Protein AF-A0A398D1C0-F1 (afdb_monomer_lite)

pLDDT: mean 80.98, std 20.48, range [36.06, 98.31]

Organism: NCBI:txid2290917

Secondary structure (DSSP, 8-state):
-------------------------------PPPPPEEPP--HHHHHHHHHHHHTTS-GGGG-HHHHHHHIIIIIS---EEEEEEEEEETTEEEEEEEETTS-EEEEEEE-SS-SSTTSPPEEEEEEEEPP-

Sequence (132 aa):
MQRHRTGWILLLVVLAAAVMCTGCGTNAFDAASPAWIQVPIDSAKMSALQTEVDDGHRPGELDPEQVTGDFLVYDLAIPVSNMQDKKQRNGQSDVTVSLQDGRTVQLVLVQPVRKDSTGIWCVQKYRFLTKQ

Foldseek 3Di:
DDDDDDPPDDDDDDDDDDDDPDDPPPPPPPPPWFDKDFDDDDLVVQVVVLVCVVVVPPVLQLPVVSQVQCCCCPVVVFHFDDWDDWDDDQQKIWTWGQGPVRKIKIWIKGQSPDRDSSGGIHTGIMGIGDDD

Structure (mmCIF, N/CA/C/O backbone):
data_AF-A0A398D1C0-F1
#
_entry.id   AF-A0A398D1C0-F1
#
loop_
_atom_site.group_PDB
_atom_site.id
_atom_site.type_symbol
_atom_site.label_atom_id
_atom_site.label_alt_id
_atom_site.label_comp_id
_atom_site.label_asym_id
_atom_site.label_entity_id
_atom_site.label_seq_id
_ato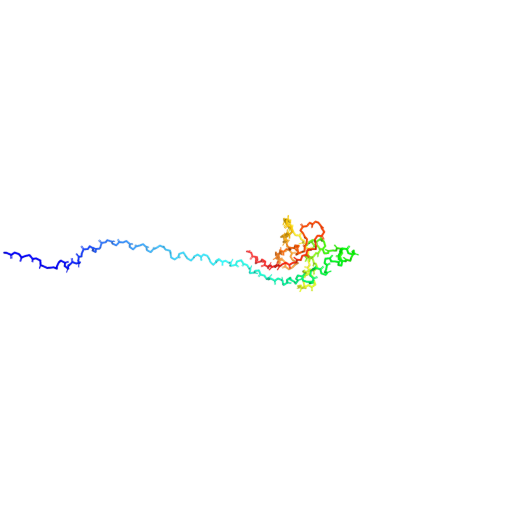m_site.pdbx_PDB_ins_code
_atom_site.Cartn_x
_atom_site.Cartn_y
_atom_site.Cartn_z
_atom_site.occupancy
_atom_site.B_iso_or_equiv
_atom_site.auth_seq_id
_atom_site.auth_comp_id
_atom_site.auth_asym_id
_atom_site.auth_atom_id
_atom_site.pdbx_PDB_model_num
ATOM 1 N N . MET A 1 1 ? 17.472 77.373 49.012 1.00 36.06 1 MET A N 1
ATOM 2 C CA . MET A 1 1 ? 18.471 77.019 47.980 1.00 36.06 1 MET A CA 1
ATOM 3 C C . MET A 1 1 ? 18.398 75.519 47.713 1.00 36.06 1 MET A C 1
ATOM 5 O O . MET A 1 1 ? 18.445 74.775 48.676 1.00 36.06 1 MET A O 1
ATOM 9 N N . GLN A 1 2 ? 18.230 75.143 46.434 1.00 39.78 2 GLN A N 1
ATOM 10 C CA . GLN A 1 2 ? 18.659 73.898 45.749 1.00 39.78 2 GLN A CA 1
ATOM 11 C C . GLN A 1 2 ? 18.356 72.541 46.439 1.00 39.78 2 GLN A C 1
ATOM 13 O O . GLN A 1 2 ? 18.968 72.198 47.436 1.00 39.78 2 GLN A O 1
ATOM 18 N N . ARG A 1 3 ? 17.314 71.798 46.034 1.00 41.56 3 ARG A N 1
ATOM 19 C CA . ARG A 1 3 ? 17.147 70.899 44.857 1.00 41.56 3 ARG A CA 1
ATOM 20 C C . ARG A 1 3 ? 17.638 69.449 45.070 1.00 41.56 3 ARG A C 1
ATOM 22 O O . ARG A 1 3 ? 18.812 69.206 45.293 1.00 41.56 3 ARG A O 1
ATOM 29 N N . HIS A 1 4 ? 16.693 68.536 44.805 1.00 42.94 4 HIS A N 1
ATOM 30 C CA . HIS A 1 4 ? 16.787 67.096 44.521 1.00 42.94 4 HIS A CA 1
ATOM 31 C C . HIS A 1 4 ? 17.160 66.131 45.655 1.00 42.94 4 HIS A C 1
ATOM 33 O O . HIS A 1 4 ? 18.310 66.061 46.069 1.00 42.94 4 HIS A O 1
ATOM 39 N N . ARG A 1 5 ? 16.227 65.212 45.959 1.00 48.16 5 ARG A N 1
ATOM 40 C CA . ARG A 1 5 ? 16.377 63.784 45.621 1.00 48.16 5 ARG A CA 1
ATOM 41 C C . ARG A 1 5 ? 15.097 62.976 45.887 1.00 48.16 5 ARG A C 1
ATOM 43 O O . ARG A 1 5 ? 14.369 63.236 46.834 1.00 48.16 5 ARG A O 1
ATOM 50 N N . THR A 1 6 ? 14.887 61.993 45.006 1.00 51.03 6 THR A N 1
ATOM 51 C CA . THR A 1 6 ? 14.124 60.743 45.203 1.00 51.03 6 THR A CA 1
ATOM 52 C C . THR A 1 6 ? 12.607 60.831 45.407 1.00 51.03 6 THR A C 1
ATOM 54 O O . THR A 1 6 ? 12.088 60.621 46.496 1.00 51.03 6 THR A O 1
ATOM 57 N N . GLY A 1 7 ? 11.890 61.019 44.291 1.00 42.47 7 GLY A N 1
ATOM 58 C CA . GLY A 1 7 ? 10.501 60.579 44.137 1.00 42.47 7 GLY A CA 1
ATOM 59 C C . GLY A 1 7 ? 10.456 59.059 43.976 1.00 42.47 7 GLY A C 1
ATOM 60 O O . GLY A 1 7 ? 10.594 58.539 42.873 1.00 42.47 7 GLY A O 1
ATOM 61 N N . TRP A 1 8 ? 10.326 58.367 45.104 1.00 52.38 8 TRP A N 1
ATOM 62 C CA . TRP A 1 8 ? 10.168 56.918 45.225 1.00 52.38 8 TRP A CA 1
ATOM 63 C C . TRP A 1 8 ? 8.950 56.659 46.113 1.00 52.38 8 TRP A C 1
ATOM 65 O O . TRP A 1 8 ? 9.085 56.251 47.256 1.00 52.38 8 TRP A O 1
ATOM 75 N N . ILE A 1 9 ? 7.750 56.970 45.619 1.00 52.75 9 ILE A N 1
ATOM 76 C CA . ILE A 1 9 ? 6.503 56.488 46.227 1.00 52.75 9 ILE A CA 1
ATOM 77 C C . ILE A 1 9 ? 5.560 56.081 45.091 1.00 52.75 9 ILE A C 1
ATOM 79 O O . ILE A 1 9 ? 4.697 56.829 44.645 1.00 52.75 9 ILE A O 1
ATOM 83 N N . LEU A 1 10 ? 5.802 54.867 44.595 1.00 50.81 10 LEU A N 1
ATOM 84 C CA . LEU A 1 10 ? 4.769 53.976 44.077 1.00 50.81 10 LEU A CA 1
ATOM 85 C C . LEU A 1 10 ? 3.765 53.739 45.210 1.00 50.81 10 LEU A C 1
ATOM 87 O O . LEU A 1 10 ? 4.118 53.069 46.175 1.00 50.81 10 LEU A O 1
ATOM 91 N N . LEU A 1 11 ? 2.544 54.267 45.121 1.00 44.59 11 LEU A N 1
ATOM 92 C CA . LEU A 1 11 ? 1.418 53.763 45.910 1.00 44.59 11 LEU A CA 1
ATOM 93 C C . LEU A 1 11 ? 0.082 54.246 45.318 1.00 44.59 11 LEU A C 1
ATOM 95 O O . LEU A 1 11 ? -0.081 55.429 45.045 1.00 44.59 11 LEU A O 1
ATOM 99 N N . LEU A 1 12 ? -0.876 53.317 45.239 1.00 46.41 12 LEU A N 1
ATOM 100 C CA . LEU A 1 12 ? -2.331 53.530 45.165 1.00 46.41 12 LEU A CA 1
ATOM 101 C C . LEU A 1 12 ? -2.959 53.853 43.801 1.00 46.41 12 LEU A C 1
ATOM 103 O O . LEU A 1 12 ? -3.392 54.973 43.567 1.00 46.41 12 LEU A O 1
ATOM 107 N N . VAL A 1 13 ? -3.218 52.809 43.005 1.00 46.25 13 VAL A N 1
ATOM 108 C CA . VAL A 1 13 ? -4.586 52.570 42.503 1.00 46.25 13 VAL A CA 1
ATOM 109 C C . VAL A 1 13 ? -4.863 51.068 42.596 1.00 46.25 13 VAL A C 1
ATOM 111 O O . VAL A 1 13 ? -4.481 50.281 41.736 1.00 46.25 13 VAL A O 1
ATOM 114 N N . VAL A 1 14 ? -5.482 50.672 43.704 1.00 52.16 14 VAL A N 1
ATOM 115 C CA . VAL A 1 14 ? -6.111 49.363 43.897 1.00 52.16 14 VAL A CA 1
ATOM 116 C C . VAL A 1 14 ? -7.620 49.581 43.777 1.00 52.16 14 VAL A C 1
ATOM 118 O O . VAL A 1 14 ? -8.120 50.611 44.224 1.00 52.16 14 VAL A O 1
ATOM 121 N N . LEU A 1 15 ? -8.311 48.552 43.276 1.00 42.22 15 LEU A N 1
ATOM 122 C CA . LEU A 1 15 ? -9.726 48.226 43.502 1.00 42.22 15 LEU A CA 1
ATOM 123 C C . LEU A 1 15 ? -10.746 48.649 42.421 1.00 42.22 15 LEU A C 1
ATOM 125 O O . LEU A 1 15 ? -11.337 49.720 42.478 1.00 42.22 15 LEU A O 1
ATOM 129 N N . ALA A 1 16 ? -11.087 47.703 41.542 1.00 49.88 16 ALA A N 1
ATOM 130 C CA . ALA A 1 16 ? -12.488 47.342 41.308 1.00 49.88 16 ALA A CA 1
ATOM 131 C C . ALA A 1 16 ? -12.570 45.882 40.838 1.00 49.88 16 ALA A C 1
ATOM 133 O O . ALA A 1 16 ? -12.030 45.502 39.803 1.00 49.88 16 ALA A O 1
ATOM 134 N N . ALA A 1 17 ? -13.203 45.061 41.668 1.00 49.31 17 ALA A N 1
ATOM 135 C CA . ALA A 1 17 ? -13.400 43.639 41.478 1.00 49.31 17 ALA A CA 1
ATOM 136 C C . ALA A 1 17 ? -14.484 43.347 40.431 1.00 49.31 17 ALA A C 1
ATOM 138 O O . ALA A 1 17 ? -15.555 43.947 40.461 1.00 49.31 17 ALA A O 1
ATOM 139 N N . ALA A 1 18 ? -14.246 42.337 39.597 1.00 50.94 18 ALA A N 1
ATOM 140 C CA . ALA A 1 18 ? -15.304 41.532 38.999 1.00 50.94 18 ALA A CA 1
ATOM 141 C C . ALA A 1 18 ? -14.814 40.084 38.917 1.00 50.94 18 ALA A C 1
ATOM 143 O O . ALA A 1 18 ? -14.199 39.646 37.948 1.00 50.94 18 ALA A O 1
ATOM 144 N N . VAL A 1 19 ? -15.066 39.357 40.003 1.00 56.75 19 VAL A N 1
ATOM 145 C CA . VAL A 1 19 ? -15.106 37.898 40.017 1.00 56.75 19 VAL A CA 1
ATOM 146 C C . VAL A 1 19 ? -16.253 37.486 39.096 1.00 56.75 19 VAL A C 1
ATOM 148 O O . VAL A 1 19 ? -17.417 37.663 39.440 1.00 56.75 19 VAL A O 1
ATOM 151 N N . MET A 1 20 ? -15.927 36.938 37.930 1.00 52.44 20 MET A N 1
ATOM 152 C CA . MET A 1 20 ? -16.833 36.071 37.186 1.00 52.44 20 MET A CA 1
ATOM 153 C C . MET A 1 20 ? -16.149 34.721 37.021 1.00 52.44 20 MET A C 1
ATOM 155 O O . MET A 1 20 ? -15.382 34.477 36.095 1.00 52.44 20 MET A O 1
ATOM 159 N N . CYS A 1 21 ? -16.428 33.841 37.982 1.00 50.62 21 CYS A N 1
ATOM 160 C CA . CYS A 1 21 ? -16.354 32.407 37.779 1.00 50.62 21 CYS A CA 1
ATOM 161 C C . CYS A 1 21 ? -17.331 32.064 36.652 1.00 50.62 21 CYS A C 1
ATOM 163 O O . CYS A 1 21 ? -18.545 32.075 36.854 1.00 50.62 21 CYS A O 1
ATOM 165 N N . THR A 1 22 ? -16.829 31.781 35.458 1.00 57.19 22 THR A N 1
ATOM 166 C CA . THR A 1 22 ? -17.652 31.175 34.413 1.00 57.19 22 THR A CA 1
ATOM 167 C C . THR A 1 22 ? -16.814 30.154 33.673 1.00 57.19 22 THR A C 1
ATOM 169 O O . THR A 1 22 ? -16.000 30.482 32.821 1.00 57.19 22 THR A O 1
ATOM 172 N N . GLY A 1 23 ? -17.026 28.902 34.069 1.00 45.28 23 GLY A N 1
ATOM 173 C CA . GLY A 1 23 ? -16.687 27.726 33.291 1.00 45.28 23 GLY A CA 1
ATOM 174 C C . GLY A 1 23 ? -15.208 27.368 33.276 1.00 45.28 23 GLY A C 1
ATOM 175 O O . GLY A 1 23 ? -14.476 27.758 32.373 1.00 45.28 23 GLY A O 1
ATOM 176 N N . CYS A 1 24 ? -14.826 26.420 34.136 1.00 45.03 24 CYS A N 1
ATOM 177 C CA . CYS A 1 24 ? -14.080 25.283 33.606 1.00 45.03 24 CYS A CA 1
ATOM 178 C C . CYS A 1 24 ? -14.947 24.675 32.497 1.00 45.03 24 CYS A C 1
ATOM 180 O O . CYS A 1 24 ? -15.753 23.780 32.747 1.00 45.03 24 CYS A O 1
ATOM 182 N N . GLY A 1 25 ? -14.827 25.208 31.282 1.00 41.97 25 GLY A N 1
ATOM 183 C CA . GLY A 1 25 ? -15.083 24.431 30.092 1.00 41.97 25 GLY A CA 1
ATOM 184 C C . GLY A 1 25 ? -14.075 23.303 30.160 1.00 41.97 25 GLY A C 1
ATOM 185 O O . GLY A 1 25 ? -12.915 23.471 29.790 1.00 41.97 25 GLY A O 1
ATOM 186 N N . THR A 1 26 ? -14.490 22.173 30.725 1.00 45.09 26 THR A N 1
ATOM 187 C CA . THR A 1 26 ? -13.948 20.893 30.315 1.00 45.09 26 THR A CA 1
ATOM 188 C C . THR A 1 26 ? -14.217 20.860 28.823 1.00 45.09 26 THR A C 1
ATOM 190 O O . THR A 1 26 ? -15.310 20.526 28.373 1.00 45.09 26 THR A O 1
ATOM 193 N N . ASN A 1 27 ? -13.236 21.340 28.052 1.00 44.41 27 ASN A N 1
ATOM 194 C CA . ASN A 1 27 ? -13.151 20.992 26.655 1.00 44.41 27 ASN A CA 1
ATOM 195 C C . ASN A 1 27 ? -13.324 19.487 26.668 1.00 44.41 27 ASN A C 1
ATOM 197 O O . ASN A 1 27 ? -12.624 18.787 27.414 1.00 44.41 27 ASN A O 1
ATOM 201 N N . ALA A 1 28 ? -14.381 19.062 25.979 1.00 43.94 28 ALA A N 1
ATOM 202 C CA . ALA A 1 28 ? -14.674 17.678 25.715 1.00 43.94 28 ALA A CA 1
ATOM 203 C C . ALA A 1 28 ? -13.343 16.955 25.559 1.00 43.94 28 ALA A C 1
ATOM 205 O O . ALA A 1 28 ? -12.443 17.488 24.911 1.00 43.94 28 ALA A O 1
ATOM 206 N N . PHE A 1 29 ? -13.202 15.802 26.209 1.00 41.91 29 PHE A N 1
ATOM 207 C CA . PHE A 1 29 ? -12.164 14.858 25.844 1.00 41.91 29 PHE A CA 1
ATOM 208 C C . PHE A 1 29 ? -12.158 14.798 24.319 1.00 41.91 29 PHE A C 1
ATOM 210 O O . PHE A 1 29 ? -13.063 14.212 23.723 1.00 41.91 29 PHE A O 1
ATOM 217 N N . ASP A 1 30 ? -11.193 15.485 23.705 1.00 45.25 30 ASP A N 1
ATOM 218 C CA . ASP A 1 30 ? -10.869 15.329 22.309 1.00 45.25 30 ASP A CA 1
ATOM 219 C C . ASP A 1 30 ? -10.550 13.848 22.232 1.00 45.25 30 ASP A C 1
ATOM 221 O O . ASP A 1 30 ? -9.526 13.395 22.753 1.00 45.25 30 ASP A O 1
ATOM 225 N N . ALA A 1 31 ? -11.496 13.063 21.717 1.00 53.31 31 ALA A N 1
ATOM 226 C CA . ALA A 1 31 ? -11.261 11.672 21.413 1.00 53.31 31 ALA A CA 1
ATOM 227 C C . ALA A 1 31 ? -10.146 11.703 20.373 1.00 53.31 31 ALA A C 1
ATOM 229 O O . ALA A 1 31 ? -10.393 11.943 19.189 1.00 53.31 31 ALA A O 1
ATOM 230 N N . ALA A 1 32 ? -8.903 11.610 20.854 1.00 61.38 32 ALA A N 1
ATOM 231 C CA . ALA A 1 32 ? -7.717 11.740 20.041 1.00 61.38 32 ALA A CA 1
ATOM 232 C C . ALA A 1 32 ? -7.895 10.779 18.874 1.00 61.38 32 ALA A C 1
ATOM 234 O O . ALA A 1 32 ? -8.103 9.580 19.078 1.00 61.38 32 ALA A O 1
ATOM 235 N N . SER A 1 33 ? -7.908 11.325 17.655 1.00 63.25 33 SER A N 1
ATOM 236 C CA . SER A 1 33 ? -8.059 10.502 16.464 1.00 63.25 33 SER A CA 1
ATOM 237 C C . SER A 1 33 ? -7.033 9.370 16.538 1.00 63.25 33 SER A C 1
ATOM 239 O O . SER A 1 33 ? -5.863 9.653 16.814 1.00 63.25 33 SER A O 1
ATOM 241 N N . PRO A 1 34 ? -7.444 8.112 16.314 1.00 77.88 34 PRO A N 1
ATOM 242 C CA . PRO A 1 34 ? -6.562 6.970 16.487 1.00 77.88 34 PRO A CA 1
ATOM 243 C C . PRO A 1 34 ? -5.270 7.163 15.689 1.00 77.88 34 PRO A C 1
ATOM 245 O O . PRO A 1 34 ? -5.291 7.620 14.537 1.00 77.88 34 PRO A O 1
ATOM 248 N N . ALA A 1 35 ? -4.146 6.873 16.347 1.00 88.38 35 ALA A N 1
ATOM 249 C CA . ALA A 1 35 ? -2.818 7.135 15.816 1.00 88.38 35 ALA A CA 1
ATOM 250 C C . ALA A 1 35 ? -2.546 6.299 14.557 1.00 88.38 35 ALA A C 1
ATOM 252 O O . ALA A 1 35 ? -2.969 5.149 14.442 1.00 88.38 35 ALA A O 1
ATOM 253 N N . TRP A 1 36 ? -1.814 6.889 13.612 1.00 95.38 36 TRP A N 1
ATOM 254 C CA . TRP A 1 36 ? -1.383 6.202 12.399 1.00 95.38 36 TRP A CA 1
ATOM 255 C C . TRP A 1 36 ? -0.239 5.236 12.693 1.00 95.38 36 TRP A C 1
ATOM 257 O O . TRP A 1 36 ? 0.812 5.649 13.183 1.00 95.38 36 TRP A O 1
ATOM 267 N N . ILE A 1 37 ? -0.408 3.979 12.298 1.00 96.19 37 ILE A N 1
ATOM 268 C CA . ILE A 1 37 ? 0.636 2.957 12.325 1.00 96.19 37 ILE A CA 1
ATOM 269 C C . ILE A 1 37 ? 1.391 3.034 10.998 1.00 96.19 37 ILE A C 1
ATOM 271 O O . ILE A 1 37 ? 0.781 2.915 9.936 1.00 96.19 37 ILE A O 1
ATOM 275 N N . GLN A 1 38 ? 2.702 3.284 11.053 1.00 97.25 38 GLN A N 1
ATOM 276 C CA . GLN A 1 38 ? 3.555 3.350 9.862 1.00 97.25 38 GLN A CA 1
ATOM 277 C C . GLN A 1 38 ? 3.987 1.948 9.432 1.00 97.25 38 GLN A C 1
ATOM 279 O O . GLN A 1 38 ? 4.373 1.133 10.268 1.00 97.25 38 GLN A O 1
ATOM 284 N N . VAL A 1 39 ? 3.974 1.705 8.126 1.00 96.94 39 VAL A N 1
ATOM 285 C CA . VAL A 1 39 ? 4.520 0.501 7.501 1.00 96.94 39 VAL A CA 1
ATOM 286 C C . VAL A 1 39 ? 5.866 0.882 6.874 1.00 96.94 39 VAL A C 1
ATOM 288 O O . VAL A 1 39 ? 5.908 1.787 6.036 1.00 96.94 39 VAL A O 1
ATOM 291 N N . PRO A 1 40 ? 6.987 0.267 7.292 1.00 95.62 40 PRO A N 1
ATOM 292 C CA . PRO A 1 40 ? 8.291 0.570 6.716 1.00 95.62 40 PRO A CA 1
ATOM 293 C C . PRO A 1 40 ? 8.340 0.239 5.221 1.00 95.62 40 PRO A C 1
ATOM 295 O O . PRO A 1 40 ? 8.051 -0.886 4.823 1.00 95.62 40 PRO A O 1
ATOM 298 N N . ILE A 1 41 ? 8.765 1.206 4.404 1.00 95.62 41 ILE A N 1
ATOM 299 C CA . ILE A 1 41 ? 8.985 1.024 2.965 1.00 95.62 41 ILE A CA 1
ATOM 300 C C . ILE A 1 41 ? 10.490 1.041 2.696 1.00 95.62 41 ILE A C 1
ATOM 302 O O . ILE A 1 41 ? 11.154 2.064 2.866 1.00 95.62 41 ILE A O 1
ATOM 306 N N . ASP A 1 42 ? 11.018 -0.097 2.259 1.00 97.12 42 ASP A N 1
ATOM 307 C CA . ASP A 1 42 ? 12.415 -0.253 1.857 1.00 97.12 42 ASP A CA 1
ATOM 308 C C . ASP A 1 42 ? 12.561 0.055 0.362 1.00 97.12 42 ASP A C 1
ATOM 310 O O . ASP A 1 42 ? 12.055 -0.679 -0.488 1.00 97.12 42 ASP A O 1
ATOM 314 N N . SER A 1 43 ? 13.249 1.148 0.029 1.00 93.69 43 SER A N 1
ATOM 315 C CA . SER A 1 43 ? 13.372 1.620 -1.355 1.00 93.69 43 SER A CA 1
ATOM 316 C C . SER A 1 43 ? 14.066 0.618 -2.281 1.00 93.69 43 SER A C 1
ATOM 318 O O . SER A 1 43 ? 13.690 0.522 -3.453 1.00 93.69 43 SER A O 1
ATOM 320 N N . ALA A 1 44 ? 15.038 -0.150 -1.781 1.00 96.31 44 ALA A N 1
ATOM 321 C CA . ALA A 1 44 ? 15.732 -1.157 -2.573 1.00 96.31 44 ALA A CA 1
ATOM 322 C C . ALA A 1 44 ? 14.798 -2.331 -2.887 1.00 96.31 44 ALA A C 1
ATOM 324 O O . ALA A 1 44 ? 14.703 -2.746 -4.042 1.00 96.31 44 ALA A O 1
ATOM 325 N N . LYS A 1 45 ? 14.038 -2.805 -1.890 1.00 97.31 45 LYS A N 1
ATOM 326 C CA . LYS A 1 45 ? 13.031 -3.857 -2.101 1.00 97.31 45 LYS A CA 1
ATOM 327 C C . LYS A 1 45 ? 11.929 -3.412 -3.054 1.00 97.31 45 LYS A C 1
ATOM 329 O O . LYS A 1 45 ? 11.537 -4.185 -3.917 1.00 97.31 45 LYS A O 1
ATOM 334 N N . MET A 1 46 ? 11.453 -2.173 -2.935 1.00 97.38 46 MET A N 1
ATOM 335 C CA . MET A 1 46 ? 10.410 -1.658 -3.828 1.00 97.38 46 MET A CA 1
ATOM 336 C C . MET A 1 46 ? 10.907 -1.492 -5.262 1.00 97.38 46 MET A C 1
ATOM 338 O O . MET A 1 46 ? 10.156 -1.728 -6.201 1.00 97.38 46 MET A O 1
ATOM 342 N N . SER A 1 47 ? 12.179 -1.132 -5.445 1.00 97.81 47 SER A N 1
ATOM 343 C CA . SER A 1 47 ? 12.780 -1.071 -6.781 1.00 97.81 47 SER A CA 1
ATOM 344 C C . SER A 1 47 ? 12.870 -2.460 -7.415 1.00 97.81 47 SER A C 1
ATOM 346 O O . SER A 1 47 ? 12.533 -2.612 -8.583 1.00 97.81 4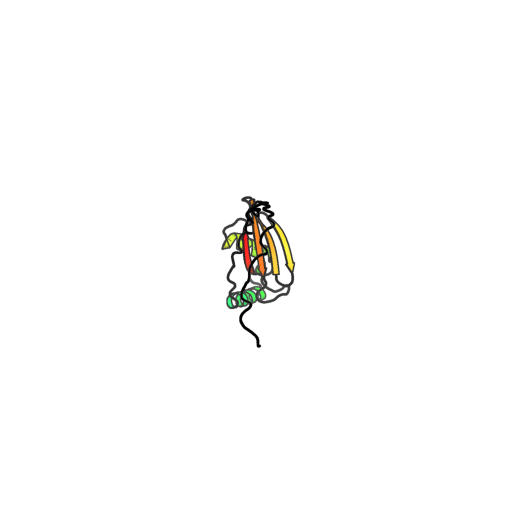7 SER A O 1
ATOM 348 N N . ALA A 1 48 ? 13.266 -3.479 -6.643 1.00 97.69 48 ALA A N 1
ATOM 349 C CA . ALA A 1 48 ? 13.274 -4.864 -7.114 1.00 97.69 48 ALA A CA 1
ATOM 350 C C . ALA A 1 48 ? 11.858 -5.361 -7.454 1.00 97.69 48 ALA A C 1
ATOM 352 O O . ALA A 1 48 ? 11.654 -5.939 -8.517 1.00 97.69 48 ALA A O 1
ATOM 353 N N . LEU A 1 49 ? 10.875 -5.059 -6.600 1.00 97.69 49 LEU A N 1
ATOM 354 C CA . LEU A 1 49 ? 9.473 -5.395 -6.842 1.00 97.69 49 LEU A CA 1
ATOM 355 C C . LEU A 1 49 ? 8.923 -4.719 -8.106 1.00 97.69 49 LEU A C 1
ATOM 357 O O . LEU A 1 49 ? 8.212 -5.352 -8.878 1.00 97.69 49 LEU A O 1
ATOM 361 N N . GLN A 1 50 ? 9.280 -3.457 -8.356 1.00 98.31 50 GLN A N 1
ATOM 362 C CA . GLN A 1 50 ? 8.906 -2.775 -9.595 1.00 98.31 50 GLN A CA 1
ATOM 363 C C . GLN A 1 50 ? 9.453 -3.517 -10.822 1.00 98.31 50 GLN A C 1
ATOM 365 O O . GLN A 1 50 ? 8.714 -3.687 -11.784 1.00 98.31 50 GLN A O 1
ATOM 370 N N . THR A 1 51 ? 10.702 -3.993 -10.784 1.00 98.25 51 THR A N 1
ATOM 371 C CA . THR A 1 51 ? 11.281 -4.790 -11.880 1.00 98.25 51 THR A CA 1
ATOM 372 C C . THR A 1 51 ? 10.528 -6.103 -12.086 1.00 98.25 51 THR A C 1
ATOM 374 O O . THR A 1 51 ? 10.199 -6.438 -13.218 1.00 98.25 51 THR A O 1
ATOM 377 N N . GLU A 1 52 ? 10.192 -6.826 -11.012 1.00 98.12 52 GLU A N 1
ATOM 378 C CA . GLU A 1 52 ? 9.400 -8.062 -11.117 1.00 98.12 52 GLU A CA 1
ATOM 379 C C . GLU A 1 52 ? 8.055 -7.816 -11.815 1.00 98.12 52 GLU A C 1
ATOM 381 O O . GLU A 1 52 ? 7.640 -8.610 -12.664 1.00 98.12 52 GLU A O 1
ATOM 386 N N . VAL A 1 53 ? 7.398 -6.704 -11.476 1.00 97.75 53 VAL A N 1
ATOM 387 C CA . VAL A 1 53 ? 6.116 -6.296 -12.059 1.00 97.75 53 VAL A CA 1
ATOM 388 C C . VAL A 1 53 ? 6.250 -5.853 -13.510 1.00 97.75 53 VAL A C 1
ATOM 390 O O . VAL A 1 53 ? 5.416 -6.226 -14.336 1.00 97.75 53 VAL A O 1
ATOM 393 N N . ASP A 1 54 ? 7.313 -5.123 -13.842 1.00 97.56 54 ASP A N 1
ATOM 394 C CA . ASP A 1 54 ? 7.634 -4.751 -15.222 1.00 97.56 54 ASP A CA 1
ATOM 395 C C . ASP A 1 54 ? 7.857 -6.001 -16.101 1.00 97.56 54 ASP A C 1
ATOM 397 O O . ASP A 1 54 ? 7.450 -6.019 -17.263 1.00 97.56 54 ASP A O 1
ATOM 401 N N . ASP A 1 55 ? 8.416 -7.071 -15.525 1.00 97.88 55 ASP A N 1
ATOM 402 C CA . ASP A 1 55 ? 8.600 -8.378 -16.172 1.00 97.88 55 ASP A CA 1
ATOM 403 C C . ASP A 1 55 ? 7.310 -9.230 -16.216 1.00 97.88 55 ASP A C 1
ATOM 405 O O . ASP A 1 55 ? 7.324 -10.384 -16.651 1.00 97.88 55 ASP A O 1
ATOM 409 N N . GLY A 1 56 ? 6.174 -8.677 -15.780 1.00 96.56 56 GLY A N 1
ATOM 410 C CA . GLY A 1 56 ? 4.856 -9.313 -15.827 1.00 96.56 56 GLY A CA 1
ATOM 411 C C . GLY A 1 56 ? 4.522 -10.206 -14.629 1.00 96.56 56 GLY A C 1
ATOM 412 O O . GLY A 1 56 ? 3.477 -10.863 -14.630 1.00 96.56 56 GLY A O 1
ATOM 413 N N . HIS A 1 57 ? 5.363 -10.239 -13.594 1.00 97.00 57 HIS A N 1
ATOM 414 C CA . HIS A 1 57 ? 5.049 -10.947 -12.354 1.00 97.00 57 HIS A CA 1
ATOM 415 C C . HIS A 1 57 ? 4.160 -10.088 -11.452 1.00 97.00 57 HIS A C 1
ATOM 417 O O . HIS A 1 57 ? 4.178 -8.869 -11.511 1.00 97.00 57 HIS A O 1
ATOM 423 N N . ARG A 1 58 ? 3.374 -10.721 -10.575 1.00 93.94 58 ARG A N 1
ATOM 424 C CA . ARG A 1 58 ? 2.619 -10.027 -9.509 1.00 93.94 58 ARG A CA 1
ATOM 425 C C . ARG A 1 58 ? 1.841 -8.775 -9.994 1.00 93.94 58 ARG A C 1
ATOM 427 O O . ARG A 1 58 ? 1.906 -7.737 -9.339 1.00 93.94 58 ARG A O 1
ATOM 434 N N . PRO A 1 59 ? 1.059 -8.849 -11.093 1.00 95.31 59 PRO A N 1
ATOM 435 C CA . PRO A 1 59 ? 0.394 -7.672 -11.669 1.00 95.31 59 PRO A CA 1
ATOM 436 C C . PRO A 1 59 ? -0.581 -6.978 -10.704 1.00 95.31 59 PRO A C 1
ATOM 438 O O . PRO A 1 59 ? -0.913 -5.813 -10.901 1.00 95.31 59 PRO A O 1
ATOM 441 N N . GLY A 1 60 ? -1.006 -7.669 -9.641 1.00 95.19 60 GLY A N 1
ATOM 442 C CA . GLY A 1 60 ? -1.825 -7.109 -8.568 1.00 95.19 60 GLY A CA 1
ATOM 443 C C . GLY A 1 60 ? -1.187 -5.945 -7.809 1.00 95.19 60 GLY A C 1
ATOM 444 O O . GLY A 1 60 ? -1.907 -5.113 -7.274 1.00 95.19 60 GLY A O 1
ATOM 445 N N . GLU A 1 61 ? 0.143 -5.818 -7.825 1.00 97.31 61 GLU A N 1
ATOM 446 C CA . GLU A 1 61 ? 0.852 -4.693 -7.194 1.00 97.31 61 GLU A CA 1
ATOM 447 C C . GLU A 1 61 ? 0.586 -3.351 -7.902 1.00 97.31 61 GLU A C 1
ATOM 449 O O . GLU A 1 61 ? 0.856 -2.283 -7.352 1.00 97.31 61 GLU A O 1
ATOM 454 N N . LEU A 1 62 ? 0.039 -3.381 -9.123 1.00 96.38 62 LEU A N 1
ATOM 455 C CA . LEU A 1 62 ? -0.375 -2.190 -9.872 1.00 96.38 62 LEU A CA 1
ATOM 456 C C . LEU A 1 62 ? -1.765 -1.682 -9.467 1.00 96.38 62 LEU A C 1
ATOM 458 O O . LEU A 1 62 ? -2.119 -0.548 -9.801 1.00 96.38 62 LEU A O 1
ATOM 462 N N . ASP A 1 63 ? -2.547 -2.487 -8.743 1.00 94.38 63 ASP A N 1
ATOM 463 C CA . ASP A 1 63 ? -3.879 -2.115 -8.279 1.00 94.38 63 ASP A CA 1
ATOM 464 C C . ASP A 1 63 ? -3.878 -1.833 -6.767 1.00 94.38 63 ASP A C 1
ATOM 466 O O . ASP A 1 63 ? -3.706 -2.745 -5.955 1.00 94.38 63 ASP A O 1
ATOM 470 N N . PRO A 1 64 ? -4.129 -0.583 -6.340 1.00 94.31 64 PRO A N 1
ATOM 471 C CA . PRO A 1 64 ? -4.168 -0.256 -4.921 1.00 94.31 64 PRO A CA 1
ATOM 472 C C . PRO A 1 64 ? -5.298 -0.972 -4.163 1.00 94.31 64 PRO A C 1
ATOM 474 O O . PRO A 1 64 ? -5.214 -1.082 -2.938 1.00 94.31 64 PRO A O 1
ATOM 477 N N . GLU A 1 65 ? -6.357 -1.444 -4.832 1.00 93.31 65 GLU A N 1
ATOM 478 C CA . GLU A 1 65 ? -7.418 -2.211 -4.161 1.00 93.31 65 GLU A CA 1
ATOM 479 C C . GLU A 1 65 ? -6.935 -3.607 -3.802 1.00 93.31 65 GLU A C 1
ATOM 481 O O . GLU A 1 65 ? -7.064 -4.021 -2.647 1.00 93.31 65 GLU A O 1
ATOM 486 N N . GLN A 1 66 ? -6.301 -4.283 -4.761 1.00 94.19 66 GLN A N 1
ATOM 487 C CA . GLN A 1 66 ? -5.669 -5.572 -4.530 1.00 94.19 66 GLN A CA 1
ATOM 488 C C . GLN A 1 66 ? -4.573 -5.482 -3.460 1.00 94.19 66 GLN A C 1
ATOM 490 O O . GLN A 1 66 ? -4.621 -6.243 -2.497 1.00 94.19 66 GLN A O 1
ATOM 495 N N . VAL A 1 67 ? -3.671 -4.494 -3.538 1.00 96.44 67 VAL A N 1
ATOM 496 C CA . VAL A 1 67 ? -2.629 -4.278 -2.511 1.00 96.44 67 VAL A CA 1
ATOM 497 C C . VAL A 1 67 ? -3.230 -4.046 -1.123 1.00 96.44 67 VAL A C 1
ATOM 499 O O . VAL A 1 67 ? -2.722 -4.550 -0.123 1.00 96.44 67 VAL A O 1
ATOM 502 N N . THR A 1 68 ? -4.334 -3.302 -1.035 1.00 95.94 68 THR A N 1
ATOM 503 C CA . THR A 1 68 ? -5.039 -3.108 0.240 1.00 95.94 68 THR A CA 1
ATOM 504 C C . THR A 1 68 ? -5.608 -4.423 0.768 1.00 95.94 68 THR A C 1
ATOM 506 O O . THR A 1 68 ? -5.487 -4.704 1.960 1.00 95.94 68 THR A O 1
ATOM 509 N N . GLY A 1 69 ? -6.250 -5.213 -0.096 1.00 94.44 69 GLY A N 1
ATOM 510 C CA . GLY A 1 69 ? -6.825 -6.503 0.272 1.00 94.44 69 GLY A CA 1
ATOM 511 C C . GLY A 1 69 ? -5.764 -7.468 0.787 1.00 94.44 69 GLY A C 1
ATOM 512 O O . GLY A 1 69 ? -5.909 -8.004 1.886 1.00 94.44 69 GLY A O 1
ATOM 513 N N . ASP A 1 70 ? -4.675 -7.606 0.036 1.00 95.38 70 ASP A N 1
ATOM 514 C CA . ASP A 1 70 ? -3.550 -8.470 0.379 1.00 95.38 70 ASP A CA 1
ATOM 515 C C . ASP A 1 70 ? -2.912 -8.045 1.706 1.00 95.38 70 ASP A C 1
ATOM 517 O O . ASP A 1 70 ? -2.717 -8.886 2.580 1.00 95.38 70 ASP A O 1
ATOM 521 N N . PHE A 1 71 ? -2.695 -6.745 1.927 1.00 96.31 71 PHE A N 1
ATOM 522 C CA . PHE A 1 71 ? -2.159 -6.248 3.196 1.00 96.31 71 PHE A CA 1
ATOM 523 C C . PHE A 1 71 ? -3.075 -6.561 4.389 1.00 96.31 71 PHE A C 1
ATOM 525 O O . PHE A 1 71 ? -2.628 -7.006 5.446 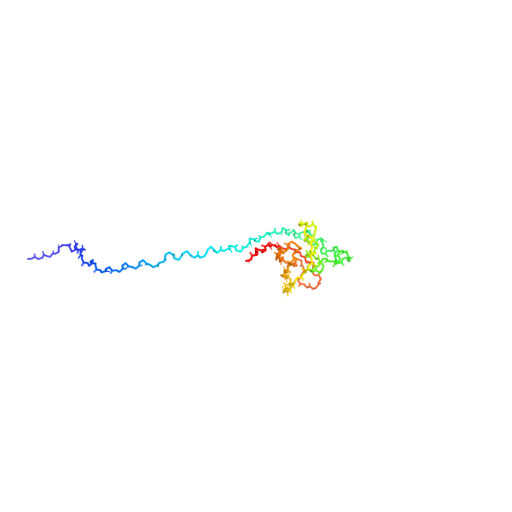1.00 96.31 71 PHE A O 1
ATOM 532 N N . LEU A 1 72 ? -4.385 -6.342 4.247 1.00 94.44 72 LEU A N 1
ATOM 533 C CA . LEU A 1 72 ? -5.323 -6.638 5.330 1.00 94.44 72 LEU A CA 1
ATOM 534 C C . LEU A 1 72 ? -5.355 -8.138 5.646 1.00 94.44 72 LEU A C 1
ATOM 536 O O . LEU A 1 72 ? -5.330 -8.505 6.820 1.00 94.44 72 LEU A O 1
ATOM 540 N N . VAL A 1 73 ? -5.363 -8.995 4.624 1.00 94.19 73 VAL A N 1
ATOM 541 C CA . VAL A 1 73 ? -5.471 -10.450 4.789 1.00 94.19 73 VAL A CA 1
ATOM 542 C C . VAL A 1 73 ? -4.161 -11.077 5.260 1.00 94.19 73 VAL A C 1
ATOM 544 O O . VAL A 1 73 ? -4.179 -11.854 6.213 1.00 94.19 73 VAL A O 1
ATOM 547 N N . TYR A 1 74 ? -3.036 -10.769 4.618 1.00 94.75 74 TYR A N 1
ATOM 548 C CA . TYR A 1 74 ? -1.773 -11.474 4.840 1.00 94.75 74 TYR A CA 1
ATOM 549 C C . TYR A 1 74 ? -0.891 -10.819 5.906 1.00 94.75 74 TYR A C 1
ATOM 551 O O . TYR A 1 74 ? -0.272 -11.544 6.684 1.00 94.75 74 TYR A O 1
ATOM 559 N N . ASP A 1 75 ? -0.863 -9.486 6.000 1.00 94.06 75 ASP A N 1
ATOM 560 C CA . ASP A 1 75 ? -0.036 -8.790 6.997 1.00 94.06 75 ASP A CA 1
ATOM 561 C C . ASP A 1 75 ? -0.772 -8.586 8.324 1.00 94.06 75 ASP A C 1
ATOM 563 O O . ASP A 1 75 ? -0.169 -8.708 9.393 1.00 94.06 75 ASP A O 1
ATOM 567 N N . LEU A 1 76 ? -2.074 -8.276 8.281 1.00 92.94 76 LEU A N 1
ATOM 568 C CA . LEU A 1 76 ? -2.862 -8.009 9.492 1.00 92.94 76 LEU A CA 1
ATOM 569 C C . LEU A 1 76 ? -3.759 -9.173 9.934 1.00 92.94 76 LEU A C 1
ATOM 571 O O . LEU A 1 76 ? -4.323 -9.099 11.027 1.00 92.94 76 LEU A O 1
ATOM 575 N N . ALA A 1 77 ? -3.891 -10.235 9.131 1.00 93.88 77 ALA A N 1
ATOM 576 C CA . ALA A 1 77 ? -4.805 -11.356 9.383 1.00 93.88 77 ALA A CA 1
ATOM 577 C C . ALA A 1 77 ? -6.275 -10.921 9.567 1.00 93.88 77 ALA A C 1
ATOM 579 O O . ALA A 1 77 ? -7.018 -11.477 10.380 1.00 93.88 77 ALA A O 1
ATOM 580 N N . ILE A 1 78 ? -6.702 -9.903 8.814 1.00 89.69 78 ILE A N 1
ATOM 581 C CA . ILE A 1 78 ? -8.045 -9.326 8.856 1.00 89.69 78 ILE A CA 1
ATOM 582 C C . ILE A 1 78 ? -8.801 -9.701 7.574 1.00 89.69 78 ILE A C 1
ATOM 584 O O . ILE A 1 78 ? -8.422 -9.260 6.487 1.00 89.69 78 ILE A O 1
ATOM 588 N N . PRO A 1 79 ? -9.914 -10.451 7.670 1.00 85.38 79 PRO A N 1
ATOM 589 C CA . PRO A 1 79 ? -10.745 -10.733 6.511 1.00 85.38 79 PRO A CA 1
ATOM 590 C C . PRO A 1 79 ? -11.433 -9.452 6.026 1.00 85.38 79 PRO A C 1
ATOM 592 O O . PRO A 1 79 ? -12.100 -8.739 6.785 1.00 85.38 79 PRO A O 1
ATOM 595 N N . VAL A 1 80 ? -11.292 -9.170 4.734 1.00 77.81 80 VAL A N 1
ATOM 596 C CA . VAL A 1 80 ? -11.932 -8.022 4.090 1.00 77.81 80 VAL A CA 1
ATOM 597 C C . VAL A 1 80 ? -13.371 -8.385 3.739 1.00 77.81 80 VAL A C 1
ATOM 599 O O . VAL A 1 80 ? -13.639 -9.464 3.218 1.00 77.81 80 VAL A O 1
ATOM 602 N N . SER A 1 81 ? -14.314 -7.492 4.052 1.00 72.38 81 SER A N 1
ATOM 603 C CA . SER A 1 81 ? -15.720 -7.655 3.648 1.00 72.38 81 SER A CA 1
ATOM 604 C C . SER A 1 81 ? -16.041 -6.808 2.435 1.00 72.38 81 SER A C 1
ATOM 606 O O . SER A 1 81 ? -16.419 -7.367 1.418 1.00 72.38 81 SER A O 1
ATOM 608 N N . ASN A 1 82 ? -15.878 -5.485 2.533 1.00 74.88 82 ASN A N 1
ATOM 609 C CA . ASN A 1 82 ? -16.113 -4.565 1.422 1.00 74.88 82 ASN A CA 1
ATOM 610 C C . ASN A 1 82 ? -15.210 -3.329 1.525 1.00 74.88 82 ASN A C 1
ATOM 612 O O . ASN A 1 82 ? -15.118 -2.687 2.579 1.00 74.88 82 ASN A O 1
ATOM 616 N N . MET A 1 83 ? -14.584 -2.965 0.406 1.00 78.69 83 MET A N 1
ATOM 617 C CA . MET A 1 83 ? -13.918 -1.674 0.250 1.00 78.69 83 MET A CA 1
ATOM 618 C C . MET A 1 83 ? -14.976 -0.602 -0.025 1.00 78.69 83 MET A C 1
ATOM 620 O O . MET A 1 83 ? -15.835 -0.799 -0.879 1.00 78.69 83 MET A O 1
ATOM 624 N N . GLN A 1 84 ? -14.961 0.494 0.738 1.00 72.50 84 GLN A N 1
ATOM 625 C CA . GLN A 1 84 ? -16.038 1.491 0.690 1.00 72.50 84 GLN A CA 1
ATOM 626 C C . GLN A 1 84 ? -15.663 2.712 -0.136 1.00 72.50 84 GLN A C 1
ATOM 628 O O . GLN A 1 84 ? -16.418 3.107 -1.014 1.00 72.50 84 GLN A O 1
ATOM 633 N N . ASP A 1 85 ? -14.494 3.290 0.136 1.00 76.88 85 ASP A N 1
ATOM 634 C CA . ASP A 1 85 ? -14.083 4.546 -0.477 1.00 76.88 85 ASP A CA 1
ATOM 635 C C . ASP A 1 85 ? -12.615 4.492 -0.870 1.00 76.88 85 ASP A C 1
ATOM 637 O O . ASP A 1 85 ? -11.758 4.120 -0.063 1.00 76.88 85 ASP A O 1
ATOM 641 N N . LYS A 1 86 ? -12.328 4.926 -2.098 1.00 85.75 86 LYS A N 1
ATOM 642 C CA . LYS A 1 86 ? -10.979 5.077 -2.639 1.00 85.75 86 LYS A CA 1
ATOM 643 C C . LYS A 1 86 ? -10.840 6.449 -3.277 1.00 85.75 86 LYS A C 1
ATOM 645 O O . LYS A 1 86 ? -11.606 6.828 -4.163 1.00 85.75 86 LYS A O 1
ATOM 650 N N . LYS A 1 87 ? -9.826 7.195 -2.848 1.00 85.06 87 LYS A N 1
ATOM 651 C CA . LYS A 1 87 ? -9.462 8.487 -3.430 1.00 85.06 87 LYS A CA 1
ATOM 652 C C . LYS A 1 87 ? -8.000 8.464 -3.836 1.00 85.06 87 LYS A C 1
ATOM 654 O O . LYS A 1 87 ? -7.111 8.555 -2.998 1.00 85.06 87 LYS A O 1
ATOM 659 N N . GLN A 1 88 ? -7.765 8.407 -5.140 1.00 87.81 88 GLN A N 1
ATOM 660 C CA . GLN A 1 88 ? -6.425 8.376 -5.711 1.00 87.81 88 GLN A CA 1
ATOM 661 C C . GLN A 1 88 ? -6.031 9.753 -6.253 1.00 87.81 88 GLN A C 1
ATOM 663 O O . GLN A 1 88 ? -6.763 10.349 -7.046 1.00 87.81 88 GLN A O 1
ATOM 668 N N . ARG A 1 89 ? -4.873 10.274 -5.833 1.00 86.88 89 ARG A N 1
ATOM 669 C CA . ARG A 1 89 ? -4.273 11.519 -6.335 1.00 86.88 89 ARG A CA 1
ATOM 670 C C . ARG A 1 89 ? -2.750 11.395 -6.395 1.00 86.88 89 ARG A C 1
ATOM 672 O O . ARG A 1 89 ? -2.124 11.130 -5.380 1.00 86.88 89 ARG A O 1
ATOM 679 N N . ASN A 1 90 ? -2.165 11.654 -7.567 1.00 84.56 90 ASN A N 1
ATOM 680 C CA . ASN A 1 90 ? -0.717 11.831 -7.776 1.00 84.56 90 ASN A CA 1
ATOM 681 C C . ASN A 1 90 ? 0.181 10.802 -7.044 1.00 84.56 90 ASN A C 1
ATOM 683 O O . ASN A 1 90 ? 1.025 11.165 -6.224 1.00 84.56 90 ASN A O 1
ATOM 687 N N . GLY A 1 91 ? -0.044 9.509 -7.298 1.00 88.69 91 GLY A N 1
ATOM 688 C CA . GLY A 1 91 ? 0.703 8.411 -6.674 1.00 88.69 91 GLY A CA 1
ATOM 689 C C . GLY A 1 91 ? 0.513 8.253 -5.164 1.00 88.69 91 GLY A C 1
ATOM 690 O O . GLY A 1 91 ? 1.383 7.691 -4.495 1.00 88.69 91 GLY A O 1
ATOM 691 N N . GLN A 1 92 ? -0.609 8.750 -4.639 1.00 94.75 92 GLN A N 1
ATOM 692 C CA . GLN A 1 92 ? -1.178 8.411 -3.339 1.00 94.75 92 GLN A CA 1
ATOM 693 C C . GLN A 1 92 ? -2.622 7.915 -3.523 1.00 94.75 92 GLN A C 1
ATOM 695 O O . GLN A 1 92 ? -3.348 8.418 -4.384 1.00 94.75 92 GLN A O 1
ATOM 700 N N . SER A 1 93 ? -3.040 6.941 -2.719 1.00 95.25 93 SER A N 1
ATOM 701 C CA . SER A 1 93 ? -4.412 6.440 -2.664 1.00 95.25 93 SER A CA 1
ATOM 702 C C . SER A 1 93 ? -4.850 6.307 -1.213 1.00 95.25 93 SER A C 1
ATOM 704 O O . SER A 1 93 ? -4.269 5.533 -0.456 1.00 95.25 93 SER A O 1
ATOM 706 N N . ASP A 1 94 ? -5.875 7.061 -0.830 1.00 95.12 94 ASP A N 1
ATOM 707 C CA . ASP A 1 94 ? -6.506 6.949 0.481 1.00 95.12 94 ASP A CA 1
ATOM 708 C C . ASP A 1 94 ? -7.674 5.966 0.368 1.00 95.12 94 ASP A C 1
ATOM 710 O O . ASP A 1 94 ? -8.561 6.153 -0.470 1.00 95.12 94 ASP A O 1
ATOM 714 N N . VAL A 1 95 ? -7.668 4.920 1.194 1.00 94.50 95 VAL A N 1
ATOM 715 C CA . VAL A 1 95 ? -8.643 3.825 1.137 1.00 94.50 95 VAL A CA 1
ATOM 716 C C . VAL A 1 95 ? -9.310 3.649 2.496 1.00 94.50 95 VAL A C 1
ATOM 718 O O . VAL A 1 95 ? -8.636 3.608 3.523 1.00 94.50 95 VAL A O 1
ATOM 721 N N . THR A 1 96 ? -10.637 3.533 2.511 1.00 94.00 96 THR A N 1
ATOM 722 C CA . THR A 1 96 ? -11.417 3.207 3.713 1.00 94.00 96 THR A CA 1
ATOM 723 C C . THR A 1 96 ? -12.132 1.874 3.522 1.00 94.00 96 THR A C 1
ATOM 725 O O . THR A 1 96 ? -12.870 1.680 2.555 1.00 94.00 96 THR A O 1
ATOM 728 N N . VAL A 1 97 ? -11.939 0.953 4.466 1.00 92.62 97 VAL A N 1
ATOM 729 C CA . VAL A 1 97 ? -12.487 -0.409 4.417 1.00 92.62 97 VAL A CA 1
ATOM 73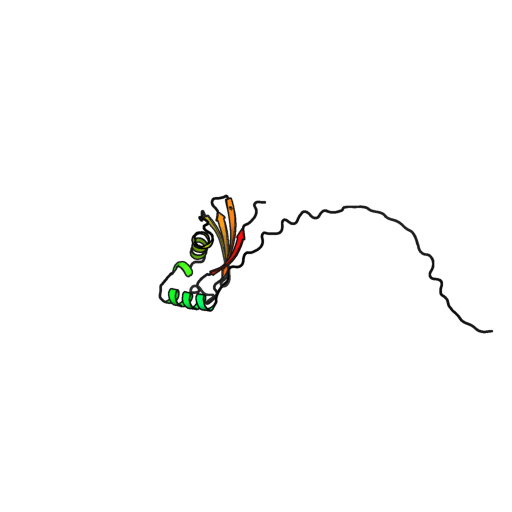0 C C . VAL A 1 97 ? -13.324 -0.667 5.664 1.00 92.62 97 VAL A C 1
ATOM 732 O O . VAL A 1 97 ? -12.868 -0.415 6.781 1.00 92.62 97 VAL A O 1
ATOM 735 N N . SER A 1 98 ? -14.547 -1.168 5.478 1.00 90.25 98 SER A N 1
ATOM 736 C CA . SER A 1 98 ? -15.319 -1.750 6.582 1.00 90.25 98 SER A CA 1
ATOM 737 C C . SER A 1 98 ? -14.939 -3.211 6.745 1.00 90.25 98 SER A C 1
ATOM 739 O O . SER A 1 98 ? -14.865 -3.959 5.771 1.00 90.25 98 SER A O 1
ATOM 741 N N . LEU A 1 99 ? -14.678 -3.600 7.986 1.00 88.19 99 LEU A N 1
ATOM 742 C CA . LEU A 1 99 ? -14.304 -4.951 8.370 1.00 88.19 99 LEU A CA 1
ATOM 743 C C . LEU A 1 99 ? -15.539 -5.730 8.830 1.00 88.19 99 LEU A C 1
ATOM 745 O O . LEU A 1 99 ? -16.541 -5.147 9.249 1.00 88.19 99 LEU A O 1
ATOM 749 N N . GLN A 1 100 ? -15.455 -7.061 8.795 1.00 84.06 100 GLN A N 1
ATOM 750 C CA . GLN A 1 100 ? -16.582 -7.938 9.145 1.00 84.06 100 GLN A CA 1
ATOM 751 C C . GLN A 1 100 ? -17.021 -7.797 10.609 1.00 84.06 100 GLN A C 1
ATOM 753 O O . GLN A 1 100 ? -18.190 -7.985 10.932 1.00 84.06 100 GLN A O 1
ATOM 758 N N . ASP A 1 101 ? -16.101 -7.419 11.495 1.00 83.00 101 ASP A N 1
ATOM 759 C CA . ASP A 1 101 ? -16.370 -7.153 12.913 1.00 83.00 101 ASP A CA 1
ATOM 760 C C . ASP A 1 101 ? -16.978 -5.757 13.174 1.00 83.00 101 ASP A C 1
ATOM 762 O O . ASP A 1 101 ? -17.185 -5.345 14.320 1.00 83.00 101 ASP A O 1
ATOM 766 N N . GLY A 1 102 ? -17.272 -5.010 12.108 1.00 84.69 102 GLY A N 1
ATOM 767 C CA . GLY A 1 102 ? -17.846 -3.675 12.159 1.00 84.69 102 GLY A CA 1
ATOM 768 C C . GLY A 1 102 ? -16.847 -2.573 12.509 1.00 84.69 102 GLY A C 1
ATOM 769 O O . GLY A 1 102 ? -17.280 -1.446 12.745 1.00 84.69 102 GLY A O 1
ATOM 770 N N . ARG A 1 103 ? -15.539 -2.854 12.577 1.00 88.38 103 ARG A N 1
ATOM 771 C CA . ARG A 1 103 ? -14.507 -1.809 12.607 1.00 88.38 103 ARG A CA 1
ATOM 772 C C . ARG A 1 103 ? -14.328 -1.208 11.214 1.00 88.38 103 ARG A C 1
ATOM 774 O O . ARG A 1 103 ? -14.600 -1.844 10.199 1.00 88.38 103 ARG A O 1
ATOM 781 N N . THR A 1 104 ? -13.797 0.007 11.166 1.00 91.00 104 THR A N 1
ATOM 782 C CA . THR A 1 104 ? -13.372 0.647 9.918 1.00 91.00 104 THR A CA 1
ATOM 783 C C . THR A 1 104 ? -11.874 0.886 9.975 1.00 91.00 104 THR A C 1
ATOM 785 O O . THR A 1 104 ? -11.359 1.352 10.991 1.00 91.00 104 THR A O 1
ATOM 788 N N . VAL A 1 105 ? -11.166 0.580 8.894 1.00 93.31 105 VAL A N 1
ATOM 789 C CA . VAL A 1 105 ? -9.737 0.867 8.750 1.00 93.31 105 VAL A CA 1
ATOM 790 C C . VAL A 1 105 ? -9.531 1.868 7.622 1.00 93.31 105 VAL A C 1
ATOM 792 O O . VAL A 1 105 ? -10.152 1.770 6.565 1.00 93.31 105 VAL A O 1
ATOM 795 N N . GLN A 1 106 ? -8.673 2.853 7.867 1.00 95.19 106 GLN A N 1
ATOM 796 C CA . GLN A 1 106 ? -8.180 3.767 6.845 1.00 95.19 106 GLN A CA 1
ATOM 797 C C . GLN A 1 106 ? -6.738 3.418 6.519 1.00 95.19 106 GLN A C 1
ATOM 799 O O . GLN A 1 106 ? -5.932 3.246 7.433 1.00 95.19 106 GLN A O 1
ATOM 804 N N . LEU A 1 107 ? -6.417 3.359 5.234 1.00 97.00 107 LEU A N 1
ATOM 805 C CA . LEU A 1 107 ? -5.083 3.112 4.713 1.00 97.00 107 LEU A CA 1
ATOM 806 C C . LEU A 1 107 ? -4.676 4.260 3.796 1.00 97.00 107 LEU A C 1
ATOM 808 O O . LEU A 1 107 ? -5.503 4.835 3.090 1.00 97.00 107 LEU A O 1
ATOM 812 N N . VAL A 1 108 ? -3.386 4.569 3.799 1.00 96.94 108 VAL A N 1
ATOM 813 C CA . VAL A 1 108 ? -2.760 5.437 2.805 1.00 96.94 108 VAL A CA 1
ATOM 814 C C . VAL A 1 108 ? -1.747 4.601 2.052 1.00 96.94 108 VAL A C 1
ATOM 816 O O . VAL A 1 108 ? -0.791 4.097 2.646 1.00 96.94 108 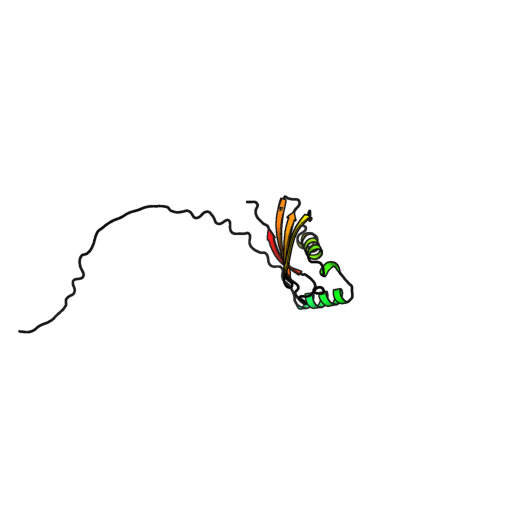VAL A O 1
ATOM 819 N N . LEU A 1 109 ? -1.963 4.465 0.751 1.00 97.88 109 LEU A N 1
ATOM 820 C CA . LEU A 1 109 ? -1.053 3.809 -0.167 1.00 97.88 109 LEU A CA 1
ATOM 821 C C . LEU A 1 109 ? -0.288 4.862 -0.958 1.00 97.88 109 LEU A C 1
ATOM 823 O O . LEU A 1 109 ? -0.809 5.937 -1.257 1.00 97.88 109 LEU A O 1
ATOM 827 N N . VAL A 1 110 ? 0.946 4.543 -1.320 1.00 97.44 110 VAL A N 1
ATOM 828 C CA . VAL A 1 110 ? 1.813 5.388 -2.141 1.00 97.44 110 VAL A CA 1
ATOM 829 C C . VAL A 1 110 ? 2.459 4.555 -3.231 1.00 97.44 110 VAL A C 1
ATOM 831 O O . VAL A 1 110 ? 2.653 3.358 -3.047 1.00 97.44 110 VAL A O 1
ATOM 834 N N . GLN A 1 111 ? 2.847 5.193 -4.331 1.00 97.50 111 GLN A N 1
ATOM 835 C CA . GLN A 1 111 ? 3.720 4.562 -5.315 1.00 97.50 111 GLN A CA 1
ATOM 836 C C . GLN A 1 111 ? 5.175 4.976 -5.066 1.00 97.50 111 GLN A C 1
ATOM 838 O O . GLN A 1 111 ? 5.524 6.133 -5.323 1.00 97.50 111 GLN A O 1
ATOM 843 N N . PRO A 1 112 ? 6.035 4.120 -4.498 1.00 96.19 112 PRO A N 1
ATOM 844 C CA . PRO A 1 112 ? 7.363 4.538 -4.054 1.00 96.19 112 PRO A CA 1
ATOM 845 C C . PRO A 1 112 ? 8.370 4.737 -5.197 1.00 96.19 112 PRO A C 1
ATOM 847 O O . PRO A 1 112 ? 9.330 5.477 -5.003 1.00 96.19 112 PRO A O 1
ATOM 850 N N . VAL A 1 113 ? 8.153 4.120 -6.367 1.00 96.81 113 VAL A N 1
ATOM 851 C CA . VAL A 1 113 ? 9.122 4.120 -7.483 1.00 96.81 113 VAL A CA 1
ATOM 852 C C . VAL A 1 113 ? 8.678 5.016 -8.645 1.00 96.81 113 VAL A C 1
ATOM 854 O O . VAL A 1 113 ? 9.375 5.973 -8.978 1.00 96.81 113 VAL A O 1
ATOM 857 N N . ARG A 1 114 ? 7.510 4.755 -9.249 1.00 95.62 114 ARG A N 1
ATOM 858 C CA . ARG A 1 114 ? 6.931 5.559 -10.348 1.00 95.62 114 ARG A CA 1
ATOM 859 C C . ARG A 1 114 ? 5.567 6.104 -9.943 1.00 95.62 114 ARG A C 1
ATOM 861 O O . ARG A 1 114 ? 4.869 5.460 -9.181 1.00 95.62 114 ARG A O 1
ATOM 868 N N . LYS A 1 115 ? 5.185 7.287 -10.429 1.00 93.62 115 LYS A N 1
ATOM 869 C CA . LYS A 1 115 ? 3.920 7.962 -10.052 1.00 93.62 115 LYS A CA 1
ATOM 870 C C . LYS A 1 115 ? 2.811 7.855 -11.112 1.00 93.62 115 LYS A C 1
ATOM 872 O O . LYS A 1 115 ? 1.767 8.490 -10.974 1.00 93.62 115 LYS A O 1
ATOM 877 N N . ASP A 1 116 ? 3.069 7.124 -12.193 1.00 92.56 116 ASP A N 1
ATOM 878 C CA . ASP A 1 116 ? 2.134 6.892 -13.296 1.00 92.56 116 ASP A CA 1
ATOM 879 C C . ASP A 1 116 ? 1.380 5.559 -13.128 1.00 92.56 116 ASP A C 1
ATOM 881 O O . ASP A 1 116 ? 1.462 4.908 -12.088 1.00 92.56 116 ASP A O 1
ATOM 885 N N . SER A 1 117 ? 0.624 5.137 -14.144 1.00 92.50 117 SER A N 1
ATOM 886 C CA . SER A 1 117 ? -0.171 3.903 -14.103 1.00 92.50 117 SER A CA 1
ATOM 887 C C . SER A 1 117 ? 0.649 2.610 -14.017 1.00 92.50 117 SER A C 1
ATOM 889 O O . SER A 1 117 ? 0.060 1.551 -13.844 1.00 92.50 117 SER A O 1
ATOM 891 N N . THR A 1 118 ? 1.975 2.672 -14.164 1.00 95.06 118 THR A N 1
ATOM 892 C CA . THR A 1 118 ? 2.882 1.514 -14.080 1.00 95.06 118 THR A CA 1
ATOM 893 C C . THR A 1 118 ? 3.580 1.406 -12.727 1.00 95.06 118 THR A C 1
ATOM 895 O O . THR A 1 118 ? 4.300 0.444 -12.481 1.00 95.06 118 THR A O 1
ATOM 898 N N . GLY A 1 119 ? 3.400 2.388 -11.841 1.00 96.69 119 GLY A N 1
ATOM 899 C CA . GLY A 1 119 ? 3.991 2.358 -10.509 1.00 96.69 119 GLY A CA 1
ATOM 900 C C . GLY A 1 119 ? 3.300 1.353 -9.596 1.00 96.69 119 GLY A C 1
ATOM 901 O O . GLY A 1 119 ? 2.080 1.407 -9.433 1.00 96.69 119 GLY A O 1
ATOM 902 N N . ILE A 1 120 ? 4.086 0.499 -8.943 1.00 97.81 120 ILE A N 1
ATOM 903 C CA . ILE A 1 120 ? 3.579 -0.372 -7.877 1.00 97.81 120 ILE A CA 1
ATOM 904 C C . ILE A 1 120 ? 3.022 0.450 -6.710 1.00 97.81 120 ILE A C 1
ATOM 906 O O . ILE A 1 120 ? 3.516 1.543 -6.418 1.00 97.81 120 ILE A O 1
ATOM 910 N N . TRP A 1 121 ? 2.018 -0.081 -6.023 1.00 97.88 121 TRP A N 1
ATOM 911 C CA . TRP A 1 121 ? 1.425 0.511 -4.830 1.00 97.88 121 TRP A CA 1
ATOM 912 C C . TRP A 1 121 ? 1.933 -0.165 -3.565 1.00 97.88 121 TRP A C 1
ATOM 914 O O . TRP A 1 121 ? 2.153 -1.367 -3.525 1.00 97.88 121 TRP A O 1
ATOM 924 N N . CYS A 1 122 ? 2.094 0.610 -2.494 1.00 97.25 122 CYS A N 1
ATOM 925 C CA . CYS A 1 122 ? 2.492 0.093 -1.189 1.00 97.25 122 CYS A CA 1
ATOM 926 C C . CYS A 1 122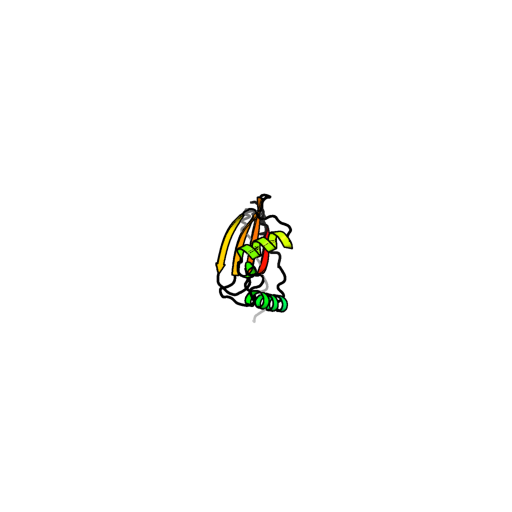 ? 1.720 0.800 -0.086 1.00 97.25 122 CYS A C 1
ATOM 928 O O . CYS A 1 122 ? 1.563 2.024 -0.122 1.00 97.25 122 CYS A O 1
ATOM 930 N N . VAL A 1 123 ? 1.293 0.057 0.933 1.00 97.81 123 VAL A N 1
ATOM 931 C CA . VAL A 1 123 ? 0.723 0.656 2.142 1.00 97.81 123 VAL A CA 1
ATOM 932 C C . VAL A 1 123 ? 1.826 1.415 2.878 1.00 97.81 123 VAL A C 1
ATOM 934 O O . VAL A 1 123 ? 2.831 0.839 3.273 1.00 97.81 123 VAL A O 1
ATOM 937 N N . GLN A 1 124 ? 1.639 2.722 3.064 1.00 97.62 124 GLN A N 1
ATOM 938 C CA . GLN A 1 124 ? 2.534 3.567 3.857 1.00 97.62 124 GLN A CA 1
ATOM 939 C C . GLN A 1 124 ? 2.130 3.561 5.330 1.00 97.62 124 GLN A C 1
ATOM 941 O O . GLN A 1 124 ? 2.976 3.562 6.222 1.00 97.62 124 GLN A O 1
ATOM 946 N N . LYS A 1 125 ? 0.826 3.628 5.596 1.00 97.50 125 LYS A N 1
ATOM 947 C CA . LYS A 1 125 ? 0.288 3.704 6.953 1.00 97.50 125 LYS A CA 1
ATOM 948 C C . LYS A 1 125 ? -1.181 3.332 6.994 1.00 97.50 125 LYS A C 1
ATOM 950 O O . LYS A 1 125 ? -1.895 3.490 6.005 1.00 97.50 125 LYS A O 1
ATOM 955 N N . TYR A 1 126 ? -1.637 2.919 8.168 1.00 97.06 126 TYR A N 1
ATOM 956 C CA . TYR A 1 126 ? -3.040 2.620 8.422 1.00 97.06 126 TYR A CA 1
ATOM 957 C C . TYR A 1 126 ? -3.468 3.027 9.837 1.00 97.06 126 TYR A C 1
ATOM 959 O O . TYR A 1 126 ? -2.632 3.271 10.708 1.00 97.06 126 TYR A O 1
ATOM 967 N N . ARG A 1 127 ? -4.779 3.131 10.070 1.00 95.12 127 ARG A N 1
ATOM 968 C CA . ARG A 1 127 ? -5.371 3.311 11.404 1.00 95.12 127 ARG A CA 1
ATOM 969 C C . ARG A 1 127 ? -6.761 2.694 11.481 1.00 95.12 127 ARG A C 1
ATOM 971 O O . ARG A 1 127 ? -7.512 2.736 10.508 1.00 95.12 127 ARG A O 1
ATOM 978 N N . PHE A 1 128 ? -7.125 2.189 12.653 1.00 92.88 128 PHE A N 1
ATOM 979 C CA . PHE A 1 128 ? -8.497 1.773 12.947 1.00 92.88 128 PHE A CA 1
ATOM 980 C C . PHE A 1 128 ? -9.291 2.964 13.452 1.00 92.88 128 PHE A C 1
ATOM 982 O O . PHE A 1 128 ? -8.835 3.643 14.363 1.00 92.88 128 PHE A O 1
ATOM 989 N N . LEU A 1 129 ? -10.469 3.209 12.892 1.00 89.50 129 LEU A N 1
ATOM 990 C CA . LEU A 1 129 ? -11.388 4.213 13.405 1.00 89.50 129 LEU A CA 1
ATOM 991 C C . LEU A 1 129 ? -12.164 3.629 14.585 1.00 89.50 129 LEU A C 1
ATOM 993 O O . LEU A 1 129 ? -12.711 2.526 14.506 1.00 89.50 129 LEU A O 1
ATOM 997 N N . THR A 1 130 ? -12.218 4.373 15.683 1.00 76.75 130 THR A N 1
ATOM 998 C CA . THR A 1 130 ? -13.153 4.106 16.771 1.00 76.75 130 THR A CA 1
ATOM 999 C C . THR A 1 130 ? -14.565 4.436 16.299 1.00 76.75 130 THR A C 1
ATOM 1001 O O . THR A 1 130 ? -14.784 5.468 15.662 1.00 76.75 130 THR A O 1
ATOM 1004 N N . LYS A 1 131 ? -15.526 3.551 16.597 1.00 61.00 131 LYS A N 1
ATOM 1005 C CA . LYS A 1 131 ? -16.947 3.891 16.462 1.00 61.00 131 LYS A CA 1
ATOM 1006 C C . LYS A 1 131 ? -17.205 5.110 17.353 1.00 61.00 131 LYS A C 1
ATOM 1008 O O . LYS A 1 131 ? -16.817 5.076 18.522 1.00 61.00 131 LYS A O 1
ATOM 1013 N N . GLN A 1 132 ? -17.754 6.175 16.770 1.00 50.09 132 GLN A N 1
ATOM 1014 C CA . GLN A 1 132 ? -18.285 7.307 17.532 1.00 50.09 132 GLN A CA 1
ATOM 1015 C C . GLN A 1 132 ? -19.561 6.890 18.258 1.00 50.09 132 GLN A C 1
ATOM 1017 O O . GLN A 1 132 ? -20.301 6.052 17.691 1.00 50.09 132 GLN A O 1
#

Radius of gyration: 29.7 Å; chains: 1; bounding box: 37×88×64 Å